Protein AF-A0A455U3D7-F1 (afdb_monomer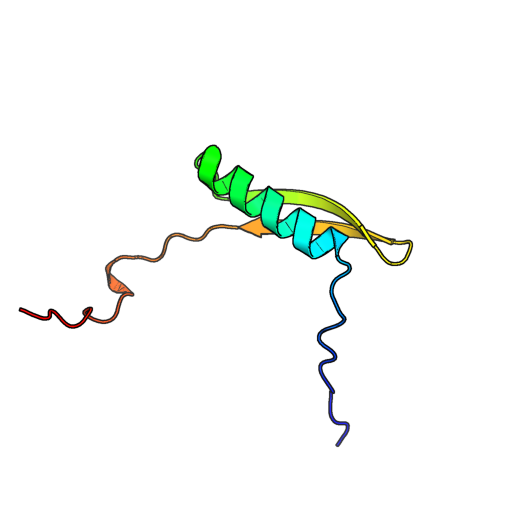_lite)

Sequence (66 aa):
MLYVEHTMASLSPDLDIALTQLTERLLTNDQTFAQTYVMAKGQLYRTELRLCPVPRMSFPPIFNPN

pLDDT: mean 78.73, std 19.1, range [37.88, 96.38]

Radius of gyration: 17.47 Å; chains: 1; bounding box: 28×38×52 Å

Structure (mmCIF, N/CA/C/O backbone):
data_AF-A0A455U3D7-F1
#
_entry.id   AF-A0A455U3D7-F1
#
loop_
_atom_site.group_PDB
_atom_site.id
_atom_site.type_symbol
_atom_site.label_atom_id
_atom_site.label_alt_id
_atom_site.label_comp_id
_atom_site.label_asym_id
_atom_site.label_entity_id
_atom_site.label_seq_id
_atom_site.pdbx_PDB_ins_code
_atom_site.Cartn_x
_atom_site.Cartn_y
_atom_site.Cartn_z
_atom_site.occupancy
_atom_site.B_iso_or_equiv
_atom_site.auth_seq_id
_atom_site.auth_comp_id
_atom_site.auth_asym_id
_atom_site.auth_atom_id
_atom_site.pdbx_PDB_model_num
ATOM 1 N N . MET A 1 1 ? -10.897 -25.668 -19.745 1.00 37.88 1 MET A N 1
ATOM 2 C CA . MET A 1 1 ? -10.645 -25.297 -18.339 1.00 37.88 1 MET A CA 1
ATOM 3 C C . MET A 1 1 ? -9.230 -24.746 -18.298 1.00 37.88 1 MET A C 1
ATOM 5 O O . MET A 1 1 ? -8.285 -25.517 -18.230 1.00 37.88 1 MET A O 1
ATOM 9 N N . LEU A 1 2 ? -9.072 -23.446 -18.553 1.00 40.34 2 LEU A N 1
ATOM 10 C CA . LEU A 1 2 ? -7.754 -22.815 -18.529 1.00 40.34 2 LEU A CA 1
ATOM 11 C C . LEU A 1 2 ? -7.495 -22.433 -17.079 1.00 40.34 2 LEU A C 1
ATOM 13 O O . LEU A 1 2 ? -8.246 -21.640 -16.512 1.00 40.34 2 LEU A O 1
ATOM 17 N N . TYR A 1 3 ? -6.493 -23.067 -16.478 1.00 46.44 3 TYR A N 1
ATOM 18 C CA . TYR A 1 3 ? -5.949 -22.638 -15.203 1.00 46.44 3 TYR A CA 1
ATOM 19 C C . TYR A 1 3 ? -5.489 -21.200 -15.408 1.00 46.44 3 TYR A C 1
ATOM 21 O O . TYR A 1 3 ? -4.521 -20.944 -16.121 1.00 46.44 3 TYR A O 1
ATOM 29 N N . VAL A 1 4 ? -6.227 -20.252 -14.834 1.00 49.69 4 VAL A N 1
ATOM 30 C CA . VAL A 1 4 ? -5.679 -18.932 -14.565 1.00 49.69 4 VAL A CA 1
ATOM 31 C C . VAL A 1 4 ? -4.649 -19.191 -13.478 1.00 49.69 4 VAL A C 1
ATOM 33 O O . VAL A 1 4 ? -4.948 -19.116 -12.288 1.00 49.69 4 VAL A O 1
ATOM 36 N N . GLU A 1 5 ? -3.443 -19.591 -13.884 1.00 43.28 5 GLU A N 1
ATOM 37 C CA . GLU A 1 5 ? -2.265 -19.301 -13.094 1.00 43.28 5 GLU A CA 1
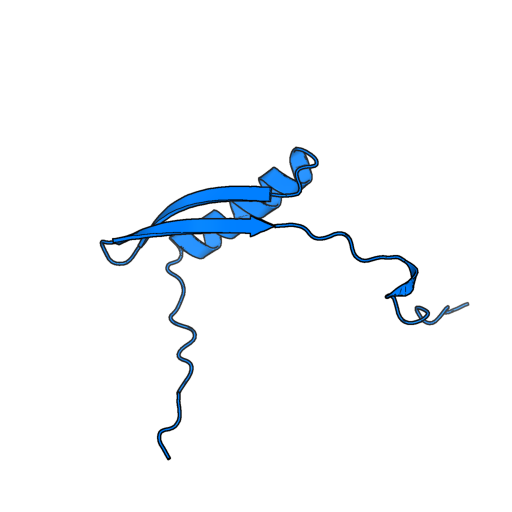ATOM 38 C C . GLU A 1 5 ? -2.276 -17.784 -12.965 1.00 43.28 5 GLU A C 1
ATOM 40 O O . GLU A 1 5 ? -1.830 -17.051 -13.846 1.00 43.28 5 GLU A O 1
ATOM 45 N N . HIS A 1 6 ? -2.885 -17.318 -11.874 1.00 46.84 6 HIS A N 1
ATOM 46 C CA . HIS A 1 6 ? -2.547 -16.075 -11.222 1.00 46.84 6 HIS A CA 1
ATOM 47 C C . HIS A 1 6 ? -1.048 -16.185 -10.949 1.00 46.84 6 HIS A C 1
ATOM 49 O O . HIS A 1 6 ? -0.603 -16.497 -9.847 1.00 46.84 6 HIS A O 1
ATOM 55 N N . THR A 1 7 ? -0.243 -15.949 -11.983 1.00 44.50 7 THR A N 1
ATOM 56 C CA . THR A 1 7 ? 1.052 -15.346 -11.797 1.00 44.50 7 THR A CA 1
ATOM 57 C C . THR A 1 7 ? 0.688 -14.124 -10.977 1.00 44.50 7 THR A C 1
ATOM 59 O O . THR A 1 7 ? 0.064 -13.190 -11.485 1.00 44.50 7 THR A O 1
ATOM 62 N N . MET A 1 8 ? 0.973 -14.157 -9.674 1.00 43.75 8 MET A N 1
ATOM 63 C CA . MET A 1 8 ? 1.315 -12.934 -8.979 1.00 43.75 8 MET A CA 1
ATOM 64 C C . MET A 1 8 ? 2.417 -12.367 -9.852 1.00 43.75 8 MET A C 1
ATOM 66 O O . MET A 1 8 ? 3.555 -12.826 -9.793 1.00 43.75 8 MET A O 1
ATOM 70 N N . ALA A 1 9 ? 2.023 -11.537 -10.822 1.00 47.47 9 ALA A N 1
ATOM 71 C CA . ALA A 1 9 ? 2.928 -10.836 -11.688 1.00 47.47 9 ALA A CA 1
ATOM 72 C C . ALA A 1 9 ? 3.813 -10.154 -10.678 1.00 47.47 9 ALA A C 1
ATOM 74 O O . ALA A 1 9 ? 3.287 -9.308 -9.962 1.00 47.47 9 ALA A O 1
ATOM 75 N N . SER A 1 10 ? 5.052 -10.638 -10.525 1.00 53.56 10 SER A N 1
ATOM 76 C CA . SER A 1 10 ? 6.009 -10.066 -9.591 1.00 53.56 10 SER A CA 1
ATOM 77 C C . SER A 1 10 ? 5.892 -8.574 -9.825 1.00 53.56 10 SER A C 1
ATOM 79 O O . SER A 1 10 ? 6.169 -8.091 -10.935 1.00 53.56 10 SER A O 1
ATOM 81 N N . LEU A 1 11 ? 5.258 -7.902 -8.858 1.00 60.72 11 LEU A N 1
ATOM 82 C CA . LEU A 1 11 ? 5.079 -6.470 -8.915 1.00 60.72 11 LEU A CA 1
ATOM 83 C C . LEU A 1 11 ? 6.508 -5.965 -9.056 1.00 60.72 11 LEU A C 1
ATOM 85 O O . LEU A 1 11 ? 7.435 -6.555 -8.486 1.00 60.72 11 LEU A O 1
ATOM 89 N N . SER A 1 12 ? 6.731 -5.006 -9.957 1.00 73.75 12 SER A N 1
ATOM 90 C CA . SER A 1 12 ? 8.088 -4.486 -10.078 1.00 73.75 12 SER A CA 1
ATOM 91 C C . SER A 1 12 ? 8.526 -4.049 -8.678 1.00 73.75 12 SER A C 1
ATOM 93 O O . SER A 1 12 ? 7.691 -3.511 -7.949 1.00 73.75 12 SER A O 1
ATOM 95 N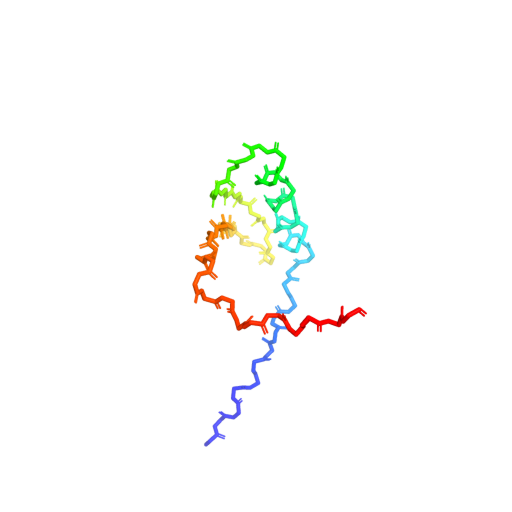 N . PRO A 1 13 ? 9.788 -4.264 -8.282 1.00 84.19 13 PRO A N 1
ATOM 96 C CA . PRO A 1 13 ? 10.275 -3.817 -6.979 1.00 84.19 13 PRO A CA 1
ATOM 97 C C . PRO A 1 13 ? 9.905 -2.354 -6.682 1.00 84.19 13 PRO A C 1
ATOM 99 O O . PRO A 1 13 ? 9.607 -1.997 -5.548 1.00 84.19 13 PRO A O 1
ATOM 102 N N . ASP A 1 14 ? 9.818 -1.522 -7.723 1.00 85.31 14 ASP A N 1
ATOM 103 C CA . ASP A 1 14 ? 9.366 -0.131 -7.649 1.00 85.31 14 ASP A CA 1
ATOM 104 C C . ASP A 1 14 ? 7.925 0.045 -7.131 1.00 85.31 14 ASP A C 1
ATOM 106 O O . ASP A 1 14 ? 7.641 1.018 -6.434 1.00 85.31 14 ASP A O 1
ATOM 110 N N . LEU A 1 15 ? 7.005 -0.875 -7.447 1.00 87.69 15 LEU A N 1
ATOM 111 C CA . LEU A 1 15 ? 5.626 -0.850 -6.946 1.00 87.69 15 LEU A CA 1
ATOM 112 C C . LEU A 1 15 ? 5.567 -1.225 -5.463 1.00 87.69 15 LEU A C 1
ATOM 114 O O . LEU A 1 15 ? 4.863 -0.560 -4.706 1.00 87.69 15 LEU A O 1
ATOM 118 N N . ASP A 1 16 ? 6.335 -2.227 -5.032 1.00 90.00 16 ASP A N 1
ATOM 119 C CA . ASP A 1 16 ? 6.410 -2.613 -3.617 1.00 90.00 16 ASP A CA 1
ATOM 120 C C . ASP A 1 16 ? 7.012 -1.481 -2.770 1.00 90.00 16 ASP A C 1
ATOM 122 O O . ASP A 1 16 ? 6.494 -1.131 -1.703 1.00 90.00 16 ASP A O 1
ATOM 126 N N . ILE A 1 17 ? 8.068 -0.842 -3.286 1.00 91.19 17 ILE A N 1
ATOM 127 C CA . ILE A 1 17 ? 8.676 0.345 -2.676 1.00 91.19 17 ILE A CA 1
ATOM 128 C C . ILE A 1 17 ? 7.651 1.480 -2.592 1.00 91.19 17 ILE A C 1
ATOM 130 O O . ILE A 1 17 ? 7.494 2.088 -1.533 1.00 91.19 17 ILE A O 1
ATOM 134 N N . ALA A 1 18 ? 6.917 1.752 -3.671 1.00 92.75 18 ALA A N 1
ATOM 135 C CA . ALA A 1 18 ? 5.913 2.808 -3.685 1.00 92.75 18 ALA A CA 1
ATOM 136 C C . ALA A 1 18 ? 4.774 2.552 -2.690 1.00 92.75 18 ALA A C 1
ATOM 138 O O . ALA A 1 18 ? 4.373 3.470 -1.978 1.00 92.75 18 ALA A O 1
ATOM 139 N N . LEU A 1 19 ? 4.272 1.318 -2.591 1.00 93.94 19 LEU A N 1
ATOM 140 C CA . LEU A 1 19 ? 3.248 0.951 -1.608 1.00 93.94 19 LEU A CA 1
ATOM 141 C C . LEU A 1 19 ? 3.757 1.103 -0.172 1.00 93.94 19 LEU A C 1
ATOM 143 O O . LEU A 1 19 ? 3.025 1.599 0.687 1.00 93.94 19 LEU A O 1
ATOM 147 N N . THR A 1 20 ? 5.015 0.741 0.081 1.00 94.94 20 THR A N 1
ATOM 148 C CA . THR A 1 20 ? 5.658 0.919 1.390 1.00 94.94 20 THR A CA 1
ATOM 149 C C . THR A 1 20 ? 5.735 2.400 1.757 1.00 94.94 20 THR A C 1
ATOM 151 O O . THR A 1 20 ? 5.230 2.800 2.804 1.00 94.94 20 THR A O 1
ATOM 154 N N . GLN A 1 21 ? 6.247 3.238 0.853 1.00 94.69 21 GLN A N 1
ATOM 155 C CA . GLN A 1 21 ? 6.348 4.685 1.068 1.00 94.69 21 GLN A CA 1
ATOM 156 C C . GLN A 1 21 ? 4.978 5.347 1.249 1.00 94.69 21 GLN A C 1
ATOM 158 O O . GL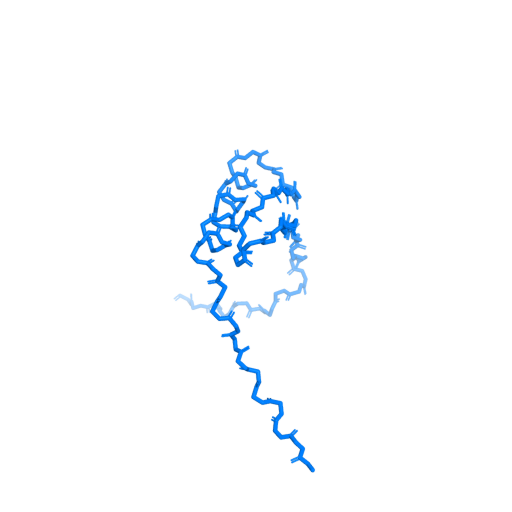N A 1 21 ? 4.817 6.234 2.089 1.00 94.69 21 GLN A O 1
ATOM 163 N N . LEU A 1 22 ? 3.970 4.924 0.477 1.00 96.38 22 LEU A N 1
ATOM 164 C CA . LEU A 1 22 ? 2.599 5.393 0.663 1.00 96.38 22 LEU A CA 1
ATOM 165 C C . LEU A 1 22 ? 2.080 5.003 2.048 1.00 96.38 22 LEU A C 1
ATOM 167 O O . LEU A 1 22 ? 1.494 5.844 2.721 1.00 96.38 22 LEU A O 1
ATOM 171 N N . THR A 1 23 ? 2.326 3.773 2.497 1.00 95.50 23 THR A N 1
ATOM 172 C CA . THR A 1 23 ? 1.900 3.298 3.822 1.00 95.50 23 THR A CA 1
ATOM 173 C C . THR A 1 23 ? 2.534 4.126 4.936 1.00 95.50 23 THR A C 1
ATOM 175 O O . THR A 1 23 ? 1.818 4.649 5.788 1.00 95.50 23 THR A O 1
ATOM 178 N N . GLU A 1 24 ? 3.855 4.307 4.905 1.00 95.75 24 GLU A N 1
ATOM 179 C CA . GLU A 1 24 ? 4.580 5.130 5.880 1.00 95.75 24 GLU A CA 1
ATOM 180 C C . GLU A 1 24 ? 4.034 6.557 5.906 1.00 95.75 24 GLU A C 1
ATOM 182 O O . GLU A 1 24 ? 3.696 7.081 6.967 1.00 95.75 24 GLU A O 1
ATOM 187 N N . ARG A 1 25 ? 3.844 7.163 4.729 1.00 95.00 25 ARG A N 1
ATOM 188 C CA . ARG A 1 25 ? 3.288 8.510 4.605 1.00 95.00 25 ARG A CA 1
ATOM 189 C C . ARG A 1 25 ? 1.896 8.620 5.221 1.00 95.00 25 ARG A C 1
ATOM 191 O O . ARG A 1 25 ? 1.629 9.615 5.895 1.00 95.00 25 ARG A O 1
ATOM 198 N N . LEU A 1 26 ? 1.017 7.649 4.977 1.00 95.44 26 LEU A N 1
ATOM 199 C CA . LEU A 1 26 ? -0.335 7.651 5.535 1.00 95.44 26 LEU A CA 1
ATOM 200 C C . LEU A 1 26 ? -0.301 7.606 7.062 1.00 95.44 26 LEU A C 1
ATOM 202 O O . LEU A 1 26 ? -0.970 8.411 7.704 1.00 95.44 26 LEU A O 1
ATOM 206 N N . LEU A 1 27 ? 0.530 6.728 7.628 1.00 93.50 27 LEU A N 1
ATOM 207 C CA . LEU A 1 27 ? 0.667 6.567 9.075 1.00 93.50 27 LEU A CA 1
ATOM 208 C C . LEU A 1 27 ? 1.319 7.785 9.743 1.00 93.50 27 LEU A C 1
ATOM 210 O O . LEU A 1 27 ? 0.879 8.204 10.808 1.00 93.50 27 LEU A O 1
ATOM 214 N N . THR A 1 28 ? 2.345 8.380 9.128 1.00 95.12 28 THR A N 1
ATOM 215 C CA . THR A 1 28 ? 3.032 9.559 9.680 1.00 95.12 28 THR A CA 1
ATOM 216 C C . THR A 1 28 ? 2.161 10.812 9.655 1.00 95.12 28 THR A C 1
ATOM 218 O O . THR A 1 28 ? 2.251 11.632 10.564 1.00 95.12 28 THR A O 1
ATOM 221 N N . ASN A 1 29 ? 1.335 10.985 8.621 1.00 93.38 29 ASN A N 1
ATOM 222 C CA . ASN A 1 29 ? 0.554 12.210 8.426 1.00 93.38 29 ASN A CA 1
ATOM 223 C C . ASN A 1 29 ? -0.913 12.078 8.859 1.00 93.38 29 ASN A C 1
ATOM 225 O O . ASN A 1 29 ? -1.697 12.979 8.569 1.00 93.38 29 ASN A O 1
ATOM 229 N N . ASP A 1 30 ? -1.287 10.963 9.495 1.00 89.44 30 ASP A N 1
ATOM 230 C CA . ASP A 1 30 ? -2.673 10.632 9.858 1.00 89.44 30 ASP A CA 1
ATOM 231 C C . ASP A 1 30 ? -3.647 10.789 8.670 1.00 89.44 30 ASP A C 1
ATOM 233 O O . ASP A 1 30 ? -4.755 11.318 8.764 1.00 89.44 30 ASP A O 1
ATOM 237 N N . GLN A 1 31 ? -3.192 10.369 7.486 1.00 93.38 31 GLN A N 1
ATOM 238 C CA . GLN A 1 31 ? -3.963 10.423 6.249 1.00 93.38 31 GLN A CA 1
ATOM 239 C C . GLN A 1 31 ? -4.599 9.063 5.968 1.00 93.38 31 GLN A C 1
ATOM 241 O O . GLN A 1 31 ? -4.033 8.011 6.250 1.00 93.38 31 GLN A O 1
ATOM 246 N N . THR A 1 32 ? -5.775 9.071 5.340 1.00 93.75 32 THR A N 1
ATOM 247 C CA . THR A 1 32 ? -6.490 7.841 4.961 1.00 93.75 32 THR A CA 1
ATOM 248 C C . THR A 1 32 ? -6.368 7.500 3.482 1.00 93.75 32 THR A C 1
ATOM 250 O O . THR A 1 32 ? -6.784 6.420 3.079 1.00 93.75 32 THR A O 1
ATOM 253 N N . PHE A 1 33 ? -5.807 8.390 2.662 1.00 96.06 33 PHE A N 1
ATOM 254 C CA . PHE A 1 33 ? -5.631 8.177 1.229 1.00 96.06 33 PHE A CA 1
ATOM 255 C C . PHE A 1 33 ? -4.377 8.876 0.712 1.00 96.06 33 PHE A C 1
ATOM 257 O O . PHE A 1 33 ? -4.122 10.036 1.038 1.00 96.06 33 PHE A O 1
ATOM 264 N N . ALA A 1 34 ? -3.606 8.169 -0.109 1.00 96.00 34 ALA A N 1
ATOM 265 C CA . ALA A 1 34 ? -2.440 8.703 -0.789 1.00 96.00 34 ALA A CA 1
ATOM 266 C C . ALA A 1 34 ? -2.244 7.980 -2.119 1.00 96.00 34 ALA A C 1
ATOM 268 O O . ALA A 1 34 ? -2.659 6.836 -2.303 1.00 96.00 34 ALA A O 1
ATOM 269 N N . GLN A 1 35 ? -1.586 8.665 -3.046 1.00 96.31 35 GLN A N 1
ATOM 270 C CA . GLN A 1 35 ? -1.268 8.119 -4.354 1.00 96.31 35 GLN A CA 1
ATOM 271 C C . GLN A 1 35 ? 0.087 8.618 -4.844 1.00 96.31 35 GLN A C 1
ATOM 273 O O . GLN A 1 35 ? 0.562 9.678 -4.427 1.00 96.31 35 GLN A O 1
ATOM 278 N N . THR A 1 36 ? 0.681 7.858 -5.753 1.00 94.56 36 THR A N 1
ATOM 279 C CA . THR A 1 36 ? 1.903 8.218 -6.471 1.00 94.56 36 THR A CA 1
ATOM 280 C C . THR A 1 36 ? 1.901 7.598 -7.868 1.00 94.56 36 THR A C 1
ATOM 282 O O . THR A 1 36 ? 1.018 6.807 -8.209 1.00 94.56 36 THR A O 1
ATOM 285 N N . TYR A 1 37 ? 2.890 7.954 -8.680 1.00 93.50 37 TYR A N 1
ATOM 286 C CA . TYR A 1 37 ? 3.111 7.364 -9.992 1.00 93.50 37 TYR A CA 1
ATOM 287 C C . TYR A 1 37 ? 4.441 6.617 -10.023 1.00 93.50 37 TYR A C 1
ATOM 289 O O . TYR A 1 37 ? 5.442 7.108 -9.505 1.00 93.50 37 TYR A O 1
ATOM 297 N N . VAL A 1 38 ? 4.446 5.438 -10.638 1.00 91.44 38 VAL A N 1
ATOM 298 C CA . VAL A 1 38 ? 5.608 4.545 -10.708 1.00 91.44 38 VAL A CA 1
ATOM 299 C C . VAL A 1 38 ? 5.819 4.117 -12.149 1.00 91.44 38 VAL A C 1
ATOM 301 O O . VAL A 1 38 ? 4.877 3.693 -12.817 1.00 91.44 38 VAL A O 1
ATOM 304 N N . MET A 1 39 ? 7.055 4.209 -12.633 1.00 88.88 39 MET A N 1
ATOM 305 C CA . MET A 1 39 ? 7.439 3.612 -13.909 1.00 88.88 39 MET A CA 1
ATOM 306 C C . MET A 1 39 ? 7.781 2.142 -13.683 1.00 88.88 39 MET A C 1
ATOM 308 O O . MET A 1 39 ? 8.710 1.832 -12.947 1.00 88.88 39 MET A O 1
ATOM 312 N N . ALA A 1 40 ? 7.056 1.237 -14.330 1.00 84.81 40 ALA A N 1
ATOM 313 C CA . ALA A 1 40 ? 7.300 -0.198 -14.258 1.00 84.81 40 ALA A CA 1
ATOM 314 C C . ALA A 1 40 ? 7.123 -0.810 -15.645 1.00 84.81 40 ALA A C 1
ATOM 316 O O . ALA A 1 40 ? 6.204 -0.443 -16.370 1.00 84.81 40 ALA A O 1
ATOM 317 N N . LYS A 1 41 ? 7.998 -1.737 -16.053 1.00 83.31 41 LYS A N 1
ATOM 318 C CA . LYS A 1 41 ? 7.886 -2.428 -17.359 1.00 83.31 41 LYS A CA 1
ATOM 319 C C . LYS A 1 41 ? 7.689 -1.464 -18.554 1.00 83.31 41 LYS A C 1
ATOM 321 O O . LYS A 1 41 ? 6.960 -1.773 -19.492 1.00 83.31 41 LYS A O 1
ATOM 326 N N . GLY A 1 42 ? 8.311 -0.280 -18.501 1.00 86.88 42 GLY A N 1
ATOM 327 C CA . GLY A 1 42 ? 8.202 0.755 -19.539 1.00 86.88 42 GLY A CA 1
ATOM 328 C C . GLY A 1 42 ? 6.870 1.518 -19.580 1.00 86.88 42 GLY A C 1
ATOM 329 O O . GLY A 1 42 ? 6.638 2.263 -20.526 1.00 86.88 42 GLY A O 1
ATOM 330 N N . GLN A 1 43 ? 5.999 1.353 -18.583 1.00 89.88 43 GLN A N 1
ATOM 331 C CA . GLN A 1 43 ? 4.702 2.024 -18.487 1.00 89.88 43 GLN A CA 1
ATOM 332 C C . GLN A 1 43 ? 4.587 2.799 -17.173 1.00 89.88 43 GLN A C 1
ATOM 334 O O . GLN A 1 43 ? 5.178 2.421 -16.161 1.00 89.88 43 GLN A O 1
ATOM 339 N N . LEU A 1 44 ? 3.813 3.886 -17.193 1.00 91.12 44 LEU A N 1
ATOM 340 C CA . LEU A 1 44 ? 3.503 4.667 -16.001 1.00 91.12 44 LEU A CA 1
ATOM 341 C C . LEU A 1 44 ? 2.244 4.108 -15.332 1.00 91.12 44 LEU A C 1
ATOM 343 O O . LEU A 1 44 ? 1.170 4.098 -15.931 1.00 91.12 44 LEU A O 1
ATOM 347 N N . TYR A 1 45 ? 2.368 3.699 -14.077 1.00 89.38 45 TYR A N 1
ATOM 348 C CA . TYR A 1 45 ? 1.265 3.221 -13.253 1.00 89.38 45 TYR A CA 1
ATOM 349 C C . TYR A 1 45 ? 0.917 4.253 -12.194 1.00 89.38 45 TYR A C 1
ATOM 351 O O . TYR A 1 45 ? 1.801 4.833 -11.565 1.00 89.38 45 TYR A O 1
ATOM 359 N N . ARG A 1 46 ? -0.380 4.448 -11.958 1.00 94.25 46 ARG A N 1
ATOM 360 C CA . ARG A 1 46 ? -0.871 5.156 -10.777 1.00 94.25 46 ARG A CA 1
ATOM 361 C C . ARG A 1 46 ? -1.066 4.144 -9.657 1.00 94.25 46 ARG A C 1
ATOM 363 O O . ARG A 1 46 ? -1.820 3.189 -9.818 1.00 94.25 46 ARG A O 1
ATOM 370 N N . THR A 1 47 ? -0.382 4.360 -8.544 1.00 92.75 47 THR A N 1
ATOM 371 C CA . THR A 1 47 ? -0.482 3.524 -7.347 1.00 92.75 47 THR A CA 1
ATOM 372 C C . THR A 1 47 ? -1.243 4.300 -6.289 1.00 92.75 47 THR A C 1
ATOM 374 O O . THR A 1 47 ? -0.878 5.431 -5.972 1.00 92.75 47 THR A O 1
ATOM 377 N N . GLU A 1 48 ? -2.300 3.704 -5.754 1.00 95.38 48 GLU A N 1
ATOM 378 C CA . GLU A 1 48 ? -3.182 4.315 -4.763 1.00 95.38 48 GLU A CA 1
ATOM 379 C C . GLU A 1 48 ? -3.262 3.415 -3.533 1.00 95.38 48 GLU A C 1
ATOM 381 O O . GLU A 1 48 ? -3.325 2.192 -3.656 1.00 95.38 48 GLU A O 1
ATOM 386 N N . LEU A 1 49 ? -3.290 4.020 -2.348 1.00 95.62 49 LEU A N 1
ATOM 387 C CA . LEU A 1 49 ? -3.473 3.315 -1.087 1.00 95.62 49 LEU A CA 1
ATOM 388 C C . LEU A 1 49 ? -4.500 4.048 -0.229 1.00 95.62 49 LEU A C 1
ATOM 390 O O . LEU A 1 49 ? -4.462 5.275 -0.097 1.00 95.62 49 LEU A O 1
ATOM 394 N N . ARG A 1 50 ? -5.412 3.278 0.371 1.00 95.81 50 ARG A N 1
ATOM 395 C CA . ARG A 1 50 ? -6.452 3.783 1.264 1.00 95.81 50 ARG A CA 1
ATOM 396 C C . ARG A 1 50 ? -6.460 3.000 2.572 1.00 95.81 50 ARG A C 1
ATOM 398 O O . ARG A 1 50 ? -6.596 1.780 2.553 1.00 95.81 50 ARG A O 1
ATOM 405 N N . LEU A 1 51 ? -6.371 3.703 3.697 1.00 92.00 51 LEU A N 1
ATOM 406 C CA . LEU A 1 51 ? -6.623 3.141 5.020 1.00 92.00 51 LEU A CA 1
ATOM 407 C C . LEU A 1 51 ? -8.110 3.280 5.343 1.00 92.00 51 LEU A C 1
ATOM 409 O O . LEU A 1 51 ? -8.667 4.379 5.338 1.00 92.00 51 LEU A O 1
ATOM 413 N N . CYS A 1 52 ? -8.752 2.154 5.634 1.00 89.81 52 CYS A N 1
ATOM 414 C CA . CYS A 1 52 ? -10.150 2.099 6.038 1.00 89.81 52 CYS A CA 1
ATOM 415 C C . CYS A 1 52 ? -10.213 1.701 7.517 1.00 89.81 52 CYS A C 1
ATOM 417 O O . CYS A 1 52 ? -9.822 0.579 7.847 1.00 89.81 52 CYS A O 1
ATOM 419 N N . PRO A 1 53 ? -10.694 2.579 8.415 1.00 85.50 53 PRO A N 1
ATOM 420 C CA . PRO A 1 53 ? -10.885 2.221 9.812 1.00 85.50 53 PRO A CA 1
ATOM 421 C C . PRO A 1 53 ? -11.846 1.039 9.932 1.00 85.50 53 PRO A C 1
ATOM 423 O O . PRO A 1 53 ? -12.935 1.053 9.358 1.00 85.50 53 PRO A O 1
ATOM 426 N N . VAL A 1 54 ? -11.452 0.029 10.701 1.00 85.25 54 VAL A N 1
ATOM 427 C CA . VAL A 1 54 ? -12.319 -1.105 11.024 1.00 85.25 54 VAL A CA 1
ATOM 428 C C . VAL A 1 54 ? -13.150 -0.731 12.258 1.00 85.25 54 VAL A C 1
ATOM 430 O O . VAL A 1 54 ? -12.570 -0.415 13.302 1.00 85.25 54 VAL A O 1
ATOM 433 N N . PRO A 1 55 ? -14.495 -0.740 12.183 1.00 81.88 55 PRO A N 1
ATOM 434 C CA . PRO A 1 55 ? -15.341 -0.490 13.343 1.00 81.88 55 PRO A CA 1
ATOM 435 C C . PRO A 1 55 ? -15.031 -1.458 14.491 1.00 81.88 55 PRO A C 1
ATOM 437 O O . PRO A 1 55 ? -14.810 -2.651 14.286 1.00 81.88 55 PRO A O 1
ATOM 440 N N . ARG A 1 56 ? -15.086 -0.980 15.739 1.00 72.31 56 ARG A N 1
ATOM 441 C CA . ARG A 1 56 ? -14.845 -1.838 16.917 1.00 72.31 56 ARG A CA 1
ATOM 442 C C . ARG A 1 56 ? -15.818 -3.024 17.014 1.00 72.31 56 ARG A C 1
ATOM 444 O O . ARG A 1 56 ? -15.452 -4.060 17.546 1.00 72.31 56 ARG A O 1
ATOM 451 N N . MET A 1 57 ? -17.021 -2.894 16.450 1.00 70.62 57 MET A N 1
ATOM 452 C CA . MET A 1 57 ? -18.028 -3.964 16.386 1.00 70.62 57 MET A CA 1
ATOM 453 C C . MET A 1 57 ? -17.696 -5.093 15.394 1.00 70.62 57 MET A C 1
ATOM 455 O O . MET A 1 57 ? -18.353 -6.126 15.436 1.00 70.62 57 MET A O 1
ATOM 459 N N . SER A 1 58 ? -16.704 -4.921 14.512 1.00 68.56 58 SER A N 1
ATOM 460 C CA . SER A 1 58 ? -16.296 -5.947 13.535 1.00 68.56 58 SER A CA 1
ATOM 461 C C . SER A 1 58 ? -15.119 -6.816 13.985 1.00 68.56 58 SER A C 1
ATOM 463 O O . SER A 1 58 ? -14.699 -7.698 13.239 1.00 68.56 58 SER A O 1
ATOM 465 N N . PHE A 1 59 ? -14.594 -6.609 15.195 1.00 64.94 59 PHE A N 1
ATOM 466 C CA . PHE A 1 59 ? -13.606 -7.522 15.761 1.00 64.94 59 PHE A CA 1
ATOM 467 C C . PHE A 1 59 ? -14.336 -8.701 16.421 1.00 64.94 59 PHE A C 1
ATOM 469 O O . PHE A 1 59 ? -15.207 -8.460 17.263 1.00 64.94 59 PHE A O 1
ATOM 476 N N . PRO A 1 60 ? -14.011 -9.968 16.087 1.00 64.12 60 PRO A N 1
ATOM 477 C CA . PRO A 1 60 ? -14.414 -11.078 16.941 1.00 64.12 60 PRO A CA 1
ATOM 478 C C . PRO A 1 60 ? -13.881 -10.794 18.353 1.00 64.12 60 PRO A C 1
ATOM 480 O O . PRO A 1 60 ? -12.800 -10.207 18.464 1.00 64.12 60 PRO A O 1
ATOM 483 N N . PRO A 1 61 ? -14.620 -11.148 19.421 1.00 63.19 61 PRO A N 1
ATOM 484 C CA . PRO A 1 61 ? -14.166 -10.921 20.785 1.00 63.19 61 PRO A CA 1
ATOM 485 C C . PRO A 1 61 ? -12.795 -11.574 20.918 1.00 63.19 61 PRO A C 1
ATOM 487 O O . PRO A 1 61 ? -12.665 -12.796 20.848 1.00 63.19 61 PRO A O 1
ATOM 490 N N . ILE A 1 62 ? -11.761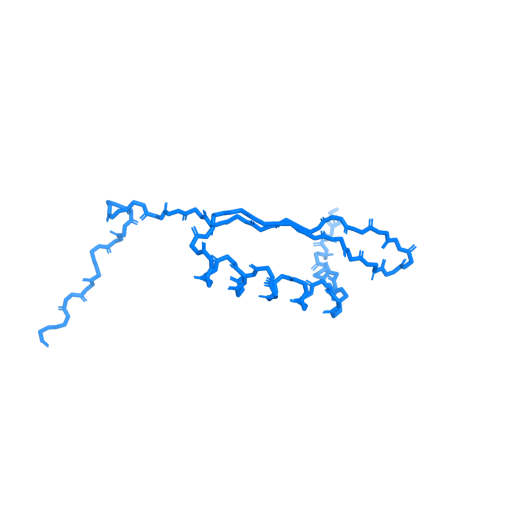 -10.739 20.988 1.00 63.16 62 ILE A N 1
ATOM 491 C CA . ILE A 1 62 ? -10.383 -11.187 21.097 1.00 63.16 62 ILE A CA 1
ATOM 492 C C . ILE A 1 62 ? -10.353 -11.951 22.414 1.00 63.16 62 ILE A C 1
ATOM 494 O O . ILE A 1 62 ? -10.702 -11.398 23.458 1.00 63.16 62 ILE A O 1
ATOM 498 N N . PHE A 1 63 ? -10.065 -13.248 22.321 1.00 53.78 63 PHE A N 1
ATOM 499 C CA . PHE A 1 63 ? -9.958 -14.161 23.447 1.00 53.78 63 PHE A CA 1
ATOM 500 C C . PHE A 1 63 ? -9.157 -13.467 24.549 1.00 53.78 63 PHE A C 1
ATOM 502 O O . PHE A 1 63 ? -8.040 -13.032 24.295 1.00 53.78 63 PHE A O 1
ATOM 509 N N . ASN A 1 64 ? -9.764 -13.300 25.720 1.00 49.38 64 ASN A N 1
ATOM 510 C CA . ASN A 1 64 ? -9.156 -12.693 26.894 1.00 49.38 64 ASN A CA 1
ATOM 511 C C . ASN A 1 64 ? -8.335 -13.799 27.579 1.00 49.38 64 ASN A C 1
ATOM 513 O O . ASN A 1 64 ? -8.956 -14.662 28.209 1.00 49.38 64 ASN A O 1
ATOM 517 N N . PRO A 1 65 ? -6.995 -13.879 27.446 1.00 52.53 65 PRO A N 1
ATOM 518 C CA . PRO A 1 65 ? -6.250 -14.710 28.365 1.00 52.53 65 PRO A CA 1
ATOM 519 C C . PRO A 1 65 ? -6.143 -13.904 29.661 1.00 52.53 65 PRO A C 1
ATOM 521 O O . PRO A 1 65 ? -5.667 -12.769 29.655 1.00 52.53 65 PRO A O 1
ATOM 524 N N . ASN A 1 66 ? -6.685 -14.469 30.737 1.00 43.53 66 ASN A N 1
ATOM 525 C CA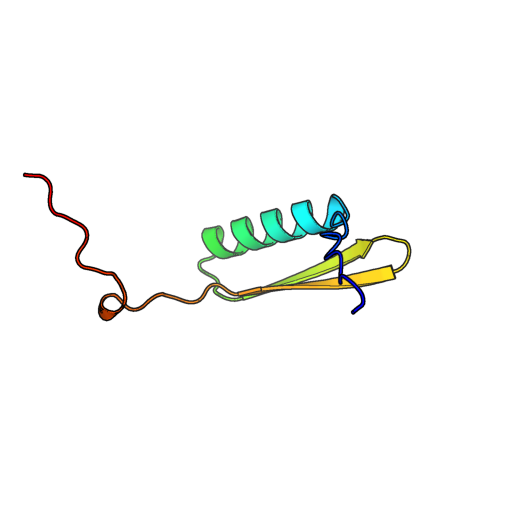 . ASN A 1 66 ? -6.409 -14.011 32.098 1.00 43.53 66 ASN A CA 1
ATOM 526 C C . ASN A 1 66 ? -4.914 -13.751 32.316 1.00 43.53 66 ASN A C 1
ATOM 528 O O . ASN A 1 66 ? -4.104 -14.546 31.783 1.00 43.53 66 ASN A O 1
#

Foldseek 3Di:
DDPPPPPVVPFPVQLVVQVVVQVVVCVVVVHQKDWDWTQDPNDIDIDIGGHDDDDPVPDDPDDDDD

Secondary structure (DSSP, 8-state):
------------HHHHHHHHHHHHHHHHTT-SEEEEEEEETTEEEEEEEE--PPPGGGS-------

Organism: NCBI:txid115553